Protein AF-A0A392QUV1-F1 (afdb_monomer)

Secondary structure (DSSP, 8-state):
------S----SS-HHHHHHHHHHHHHHHHHHHHHHS--TTS-PEE---TTS-TTEEEEEEEESS-TTS-SEEEEEEEE----SS-HHH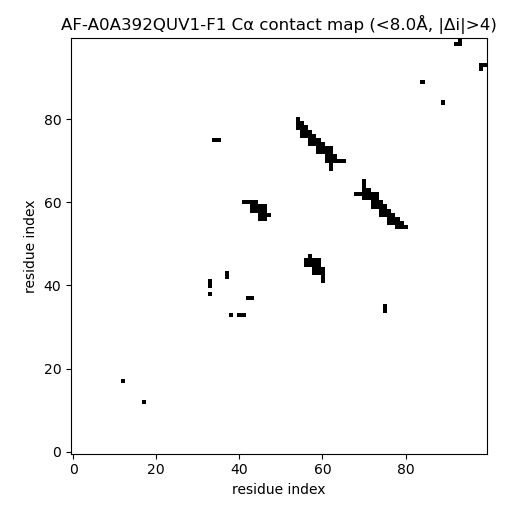HHHHHH-GGG-

Nearest PDB structures (foldseek):
  4f5o-assembly1_A  TM=4.099E-01  e=1.988E+00  Homo sapiens
  6u6b-assembly1_A  TM=3.647E-01  e=4.647E+00  Homo sapiens
  4gl9-assembly4_D  TM=3.482E-01  e=5.653E+00  Mus musculus

Structure (mmCIF, N/CA/C/O backbone):
data_AF-A0A392QUV1-F1
#
_entry.id   AF-A0A392QUV1-F1
#
loop_
_atom_site.group_PDB
_atom_site.id
_atom_site.type_symbol
_atom_site.label_atom_id
_atom_site.label_alt_id
_atom_site.label_comp_id
_atom_site.label_asym_id
_atom_site.label_entity_id
_atom_site.label_seq_id
_atom_site.pdbx_PDB_ins_code
_atom_site.Cartn_x
_atom_site.Cartn_y
_atom_site.Cartn_z
_atom_site.occupancy
_atom_site.B_iso_or_equiv
_atom_site.auth_seq_id
_atom_site.auth_comp_id
_atom_site.auth_asym_id
_atom_site.auth_atom_id
_atom_site.pdbx_PDB_model_num
ATOM 1 N N . MET A 1 1 ? 19.411 7.383 -45.437 1.00 35.00 1 MET A N 1
ATOM 2 C CA . MET A 1 1 ? 18.586 6.267 -45.939 1.00 35.00 1 MET A CA 1
ATOM 3 C C . MET A 1 1 ? 17.689 5.821 -44.805 1.00 35.00 1 MET A C 1
ATOM 5 O O . MET A 1 1 ? 18.191 5.298 -43.821 1.00 35.00 1 MET A O 1
ATOM 9 N N . SER A 1 2 ? 16.409 6.170 -44.888 1.00 40.38 2 SER A N 1
ATOM 10 C CA . SER A 1 2 ? 15.419 5.898 -43.847 1.00 40.38 2 SER A CA 1
ATOM 11 C C . SER A 1 2 ? 14.957 4.451 -43.975 1.00 40.38 2 SER A C 1
ATOM 13 O O . SER A 1 2 ? 14.403 4.078 -45.006 1.00 40.38 2 SER A O 1
ATOM 15 N N . SER A 1 3 ? 15.219 3.629 -42.963 1.00 46.62 3 SER A N 1
ATOM 16 C CA . SER A 1 3 ? 14.681 2.275 -42.890 1.00 46.62 3 SER A CA 1
ATOM 17 C C . SER A 1 3 ? 13.190 2.345 -42.559 1.00 46.62 3 SER A C 1
ATOM 19 O O . SER A 1 3 ? 12.781 2.825 -41.503 1.00 46.62 3 SER A O 1
ATOM 21 N N . SER A 1 4 ? 12.381 1.889 -43.509 1.00 51.22 4 SER A N 1
ATOM 22 C CA . SER A 1 4 ? 10.938 1.708 -43.395 1.00 51.22 4 SER A CA 1
ATOM 23 C C . SER A 1 4 ? 10.616 0.690 -42.303 1.00 51.22 4 SER A C 1
ATOM 25 O O . SER A 1 4 ? 10.976 -0.482 -42.421 1.00 51.22 4 SER A O 1
ATOM 27 N N . ILE A 1 5 ? 9.935 1.138 -41.250 1.00 53.31 5 ILE A N 1
ATOM 28 C CA . ILE A 1 5 ? 9.392 0.274 -40.201 1.00 53.31 5 ILE A CA 1
ATOM 29 C C . ILE A 1 5 ? 8.150 -0.397 -40.794 1.00 53.31 5 ILE A C 1
ATOM 31 O O . ILE A 1 5 ? 7.148 0.269 -41.051 1.00 53.31 5 ILE A O 1
ATOM 35 N N . SER A 1 6 ? 8.251 -1.694 -41.082 1.00 45.78 6 SER A N 1
ATOM 36 C CA . SER A 1 6 ? 7.121 -2.517 -41.506 1.00 45.78 6 SER A CA 1
ATOM 37 C C . SER A 1 6 ? 6.147 -2.701 -40.343 1.00 45.78 6 SER A C 1
ATOM 39 O O . SER A 1 6 ? 6.556 -2.988 -39.218 1.00 45.78 6 SER A O 1
ATOM 41 N N . SER A 1 7 ? 4.868 -2.517 -40.644 1.00 56.28 7 SER A N 1
ATOM 42 C CA . SER A 1 7 ? 3.713 -2.712 -39.774 1.00 56.28 7 SER A CA 1
ATOM 43 C C . SER A 1 7 ? 3.550 -4.160 -39.288 1.00 56.28 7 SER A C 1
ATOM 45 O O . SER A 1 7 ? 3.879 -5.093 -40.016 1.00 56.28 7 SER A O 1
ATOM 47 N N . ASP A 1 8 ? 2.947 -4.276 -38.099 1.00 51.41 8 ASP A N 1
ATOM 48 C CA . ASP A 1 8 ? 2.430 -5.466 -37.399 1.00 51.41 8 ASP A CA 1
ATOM 49 C C . ASP A 1 8 ? 3.398 -6.321 -36.572 1.00 51.41 8 ASP A C 1
ATOM 51 O O . ASP A 1 8 ? 3.757 -7.438 -36.924 1.00 51.41 8 ASP A O 1
ATOM 55 N N . ASP A 1 9 ? 3.675 -5.833 -35.358 1.00 51.25 9 ASP A N 1
ATOM 56 C CA . ASP A 1 9 ? 3.821 -6.699 -34.186 1.00 51.25 9 ASP A CA 1
ATOM 57 C C . ASP A 1 9 ? 3.123 -6.025 -32.992 1.00 51.25 9 ASP A C 1
ATOM 59 O O . ASP A 1 9 ? 3.580 -5.011 -32.461 1.00 51.25 9 ASP A O 1
ATOM 63 N N . HIS A 1 10 ? 1.983 -6.572 -32.560 1.00 57.25 10 HIS A N 1
ATOM 64 C CA . HIS A 1 10 ? 1.129 -6.068 -31.470 1.00 57.25 10 HIS A CA 1
ATOM 65 C C . HIS A 1 10 ? 1.761 -6.132 -30.063 1.00 57.25 10 HIS A C 1
ATOM 67 O O . HIS A 1 10 ? 1.071 -6.190 -29.045 1.00 57.25 10 HIS A O 1
ATOM 73 N N . THR A 1 11 ? 3.082 -6.076 -29.951 1.00 60.09 11 THR A N 1
ATOM 74 C CA . THR A 1 11 ? 3.766 -5.911 -28.671 1.00 60.09 11 THR A CA 1
ATOM 75 C C . THR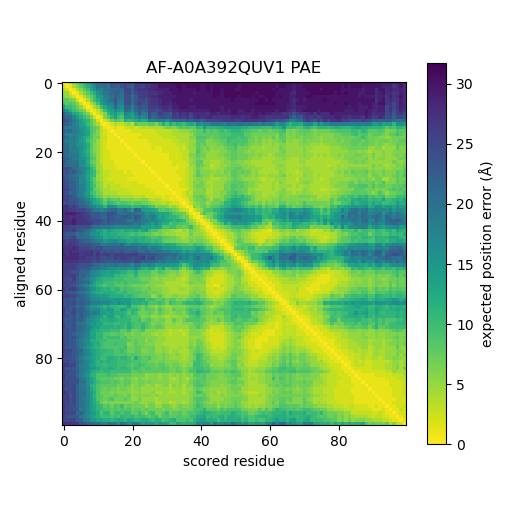 A 1 11 ? 4.335 -4.510 -28.596 1.00 60.09 11 THR A C 1
ATOM 77 O O . THR A 1 11 ? 5.439 -4.258 -29.063 1.00 60.09 11 THR A O 1
ATOM 80 N N . ALA A 1 12 ? 3.600 -3.607 -27.942 1.00 72.31 12 ALA A N 1
ATOM 81 C CA . ALA A 1 12 ? 3.982 -2.212 -27.699 1.00 72.31 12 ALA A CA 1
ATOM 82 C C . ALA A 1 12 ? 5.366 -2.021 -27.028 1.00 72.31 12 ALA A C 1
ATOM 84 O O . ALA A 1 12 ? 5.826 -0.894 -26.874 1.00 72.31 12 ALA A O 1
ATOM 85 N N . LEU A 1 13 ? 6.041 -3.101 -26.608 1.00 83.69 13 LEU A N 1
ATOM 86 C CA . LEU A 1 13 ? 7.350 -3.094 -25.963 1.00 83.69 13 LEU A CA 1
ATOM 87 C C . LEU A 1 13 ? 8.220 -4.264 -26.445 1.00 83.69 13 LEU A C 1
ATOM 89 O O . LEU A 1 13 ? 7.769 -5.411 -26.503 1.00 83.69 13 LEU A O 1
ATOM 93 N N . SER A 1 14 ? 9.511 -3.992 -26.666 1.00 92.50 14 SER A N 1
ATOM 94 C CA . SER A 1 14 ? 10.530 -5.019 -26.924 1.00 92.50 14 SER A CA 1
ATOM 95 C C . SER A 1 14 ? 10.678 -5.994 -25.744 1.00 92.50 14 SER A C 1
ATOM 97 O O . SER A 1 14 ? 10.279 -5.698 -24.614 1.00 92.50 14 SER A O 1
ATOM 99 N N . GLN A 1 15 ? 11.312 -7.157 -25.950 1.00 90.50 15 GLN A N 1
ATOM 100 C CA . GLN A 1 15 ? 11.571 -8.106 -24.854 1.00 90.50 15 GLN A CA 1
ATOM 101 C C . GLN A 1 15 ? 12.378 -7.467 -23.708 1.00 90.50 15 GLN A C 1
ATOM 103 O O . GLN A 1 15 ? 12.079 -7.710 -22.537 1.00 90.50 15 GLN A O 1
ATOM 108 N N . ALA A 1 16 ? 13.364 -6.626 -24.036 1.00 92.00 16 ALA A N 1
ATOM 109 C CA . ALA A 1 16 ? 14.107 -5.845 -23.051 1.00 92.00 16 ALA A CA 1
ATOM 110 C C . ALA A 1 16 ? 13.194 -4.845 -22.322 1.00 92.00 16 ALA A C 1
ATOM 112 O O . ALA A 1 16 ? 13.230 -4.778 -21.094 1.00 92.00 16 ALA A O 1
ATOM 113 N N . GLY A 1 17 ? 12.313 -4.153 -23.053 1.00 94.19 17 GLY A N 1
ATOM 114 C CA . GLY A 1 17 ? 11.302 -3.256 -22.486 1.00 94.19 17 GLY A CA 1
ATOM 115 C C . GLY A 1 17 ? 10.378 -3.961 -21.489 1.00 94.19 17 GLY A C 1
ATOM 116 O O . GLY A 1 17 ? 10.237 -3.504 -20.357 1.00 94.19 17 GLY A O 1
ATOM 117 N N . ARG A 1 18 ? 9.832 -5.133 -21.846 1.00 93.44 18 ARG A N 1
ATOM 118 C CA . ARG A 1 18 ? 8.999 -5.953 -20.944 1.00 93.44 18 ARG A CA 1
ATOM 119 C C . ARG A 1 18 ? 9.741 -6.354 -19.667 1.00 93.44 18 ARG A C 1
ATOM 121 O O . ARG A 1 18 ? 9.188 -6.242 -18.577 1.00 93.44 18 ARG A O 1
ATOM 128 N N . ARG A 1 19 ? 11.008 -6.777 -19.777 1.00 94.62 19 ARG A N 1
ATOM 129 C CA . ARG A 1 19 ? 11.845 -7.116 -18.608 1.00 94.62 19 ARG A CA 1
ATOM 130 C C . ARG A 1 19 ? 12.070 -5.903 -17.705 1.00 94.62 19 ARG A C 1
ATOM 132 O O . ARG A 1 19 ? 11.978 -6.033 -16.486 1.00 94.62 19 ARG A O 1
ATOM 139 N N . SER A 1 20 ? 12.345 -4.736 -18.283 1.00 95.75 20 SER A N 1
ATOM 140 C CA . SER A 1 20 ? 12.509 -3.490 -17.528 1.00 95.75 20 SER A CA 1
ATOM 141 C C . SER A 1 20 ? 11.220 -3.081 -16.812 1.00 95.75 20 SER A C 1
ATOM 143 O O . SER A 1 20 ? 11.278 -2.729 -15.634 1.00 95.75 20 SER A O 1
ATOM 145 N N . MET A 1 21 ? 10.064 -3.210 -17.471 1.00 96.38 21 MET A N 1
ATOM 146 C CA . MET A 1 21 ? 8.754 -2.934 -16.872 1.00 96.38 21 MET A CA 1
ATOM 147 C C . MET A 1 21 ? 8.432 -3.874 -15.710 1.00 96.38 21 MET A C 1
ATOM 149 O O . MET A 1 21 ? 8.018 -3.406 -14.653 1.00 96.38 21 MET A O 1
ATOM 153 N N . LEU A 1 22 ? 8.690 -5.178 -15.851 1.00 95.38 22 LEU A N 1
ATOM 154 C CA . LEU A 1 22 ? 8.503 -6.133 -14.753 1.00 95.38 22 LEU A CA 1
ATOM 155 C C . LEU A 1 22 ? 9.398 -5.800 -13.552 1.00 95.38 22 LEU A C 1
ATOM 157 O O . LEU A 1 22 ? 8.923 -5.772 -12.418 1.00 95.38 22 LEU A O 1
ATOM 161 N N . LYS A 1 23 ? 10.676 -5.472 -13.789 1.00 95.56 23 LYS A N 1
ATOM 162 C CA . LYS A 1 23 ? 11.590 -5.034 -12.721 1.00 95.56 23 LYS A CA 1
ATOM 163 C C . LYS A 1 23 ? 11.107 -3.750 -12.043 1.00 95.56 23 LYS A C 1
ATOM 165 O O . LYS A 1 23 ? 11.279 -3.606 -10.835 1.00 95.56 23 LYS A O 1
ATOM 170 N N . LEU A 1 24 ? 10.539 -2.811 -12.800 1.00 94.31 24 LEU A N 1
ATOM 171 C CA . LEU A 1 24 ? 9.972 -1.580 -12.251 1.00 94.31 24 LEU A CA 1
ATOM 172 C C . LEU A 1 24 ? 8.749 -1.875 -11.375 1.00 94.31 24 LEU A C 1
ATOM 174 O O . LEU A 1 24 ? 8.739 -1.474 -10.214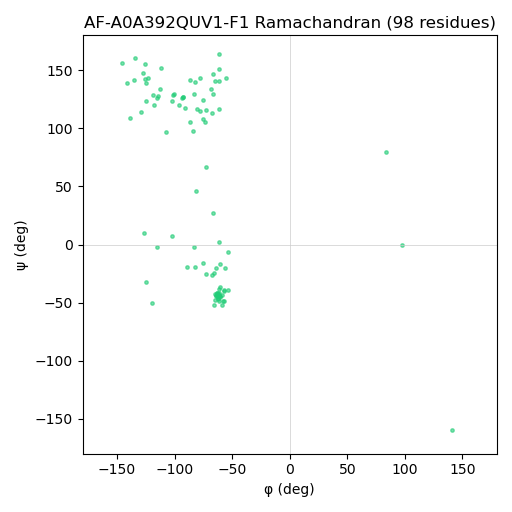 1.00 94.31 24 LEU A O 1
ATOM 178 N N . ALA A 1 25 ? 7.774 -2.629 -11.888 1.00 95.38 25 ALA A N 1
ATOM 179 C CA . ALA A 1 25 ? 6.572 -3.016 -11.152 1.00 95.38 25 ALA A CA 1
ATOM 180 C C . ALA A 1 25 ? 6.909 -3.766 -9.852 1.00 95.38 25 ALA A C 1
ATOM 182 O O . ALA A 1 25 ? 6.323 -3.495 -8.802 1.00 95.38 25 ALA A O 1
ATOM 183 N N . GLN A 1 26 ? 7.911 -4.650 -9.892 1.00 92.00 26 GLN A N 1
ATOM 184 C CA . GLN A 1 26 ? 8.402 -5.354 -8.709 1.00 92.00 26 GLN A CA 1
ATOM 185 C C . GLN A 1 26 ? 8.985 -4.389 -7.667 1.00 92.00 26 GLN A C 1
ATOM 187 O O . GLN A 1 26 ? 8.638 -4.485 -6.492 1.00 92.00 26 GLN A O 1
ATOM 192 N N . ARG A 1 27 ? 9.836 -3.432 -8.070 1.00 89.44 27 ARG A N 1
ATOM 193 C CA . ARG A 1 27 ? 10.383 -2.431 -7.134 1.00 89.44 27 ARG A CA 1
ATOM 194 C C . ARG A 1 27 ? 9.293 -1.548 -6.533 1.00 89.44 27 ARG A C 1
ATOM 196 O O . ARG A 1 27 ? 9.329 -1.302 -5.334 1.00 89.44 27 ARG A O 1
ATOM 203 N N . MET A 1 28 ? 8.325 -1.109 -7.339 1.00 89.56 28 MET A N 1
ATOM 204 C CA . MET A 1 28 ? 7.190 -0.314 -6.855 1.00 89.56 28 MET A CA 1
ATOM 205 C C . MET A 1 28 ? 6.371 -1.086 -5.818 1.00 89.56 28 MET A C 1
ATOM 207 O O . MET A 1 28 ? 6.069 -0.554 -4.753 1.00 89.56 28 MET A O 1
ATOM 211 N N . THR A 1 29 ? 6.083 -2.359 -6.100 1.00 89.50 29 THR A N 1
ATOM 212 C CA . THR A 1 29 ? 5.355 -3.245 -5.183 1.00 89.50 29 THR A CA 1
ATOM 213 C C . THR A 1 29 ? 6.126 -3.443 -3.881 1.00 89.50 29 THR A C 1
ATOM 215 O O . THR A 1 29 ? 5.560 -3.293 -2.803 1.00 89.50 29 THR A O 1
ATOM 218 N N . ASN A 1 30 ? 7.432 -3.709 -3.959 1.00 83.75 30 ASN A N 1
ATOM 219 C CA . ASN A 1 30 ? 8.277 -3.866 -2.776 1.00 83.75 30 ASN A CA 1
ATOM 220 C C . ASN A 1 30 ? 8.308 -2.591 -1.925 1.00 83.75 30 ASN A C 1
ATOM 222 O O . ASN A 1 30 ? 8.166 -2.675 -0.706 1.00 83.75 30 ASN A O 1
ATOM 226 N N . ASN A 1 31 ? 8.451 -1.421 -2.558 1.00 80.44 31 ASN A N 1
ATOM 227 C CA . ASN A 1 31 ? 8.467 -0.146 -1.848 1.00 80.44 31 ASN A CA 1
ATOM 228 C C . ASN A 1 31 ? 7.138 0.091 -1.120 1.00 80.44 31 ASN A C 1
ATOM 230 O O . ASN A 1 31 ? 7.130 0.340 0.083 1.00 80.44 31 ASN A O 1
ATOM 234 N N . PHE A 1 32 ? 6.012 -0.100 -1.813 1.00 82.31 32 PHE A N 1
ATOM 235 C CA . PHE A 1 32 ? 4.683 0.016 -1.216 1.00 82.31 32 PHE A CA 1
ATOM 236 C C . PHE A 1 32 ? 4.486 -0.951 -0.040 1.00 82.31 32 PHE A C 1
ATOM 238 O O . PHE A 1 32 ? 4.150 -0.523 1.062 1.00 82.31 32 PHE A O 1
ATOM 245 N N . CYS A 1 33 ? 4.760 -2.245 -0.234 1.00 79.56 33 CYS A N 1
ATOM 246 C CA . CYS A 1 33 ? 4.605 -3.249 0.818 1.00 79.56 33 CYS A CA 1
ATOM 247 C C . CYS A 1 33 ? 5.501 -2.953 2.026 1.00 79.56 33 CYS A C 1
ATOM 249 O O . CYS A 1 33 ? 5.074 -3.126 3.160 1.00 79.56 33 CYS A O 1
ATOM 251 N N . SER A 1 34 ? 6.716 -2.444 1.820 1.00 74.31 34 SER A N 1
ATOM 252 C CA . SER A 1 34 ? 7.589 -2.029 2.926 1.00 74.31 34 SER A CA 1
ATOM 253 C C . SER A 1 34 ? 7.059 -0.805 3.694 1.00 74.31 34 SER A C 1
ATOM 255 O O . SER A 1 34 ? 7.371 -0.623 4.871 1.00 74.31 34 SER A O 1
ATOM 257 N N . GLY A 1 35 ? 6.260 0.029 3.021 1.00 72.25 35 GLY A N 1
ATOM 258 C CA . GLY A 1 35 ? 5.623 1.232 3.547 1.00 72.25 35 GLY A CA 1
ATOM 259 C C . GLY A 1 35 ? 4.320 0.983 4.316 1.00 72.25 35 GLY A C 1
ATOM 260 O O . GLY A 1 35 ? 3.901 1.842 5.084 1.00 72.25 35 GLY A O 1
ATOM 261 N N . VAL A 1 36 ? 3.671 -0.167 4.119 1.00 71.62 36 VAL A N 1
ATOM 262 C CA . VAL A 1 36 ? 2.333 -0.443 4.679 1.00 71.62 36 VAL A CA 1
ATOM 263 C C . VAL A 1 36 ? 2.302 -1.726 5.509 1.00 71.62 36 VAL A C 1
ATOM 265 O O . VAL A 1 36 ? 1.562 -1.814 6.488 1.00 71.62 36 VAL A O 1
ATOM 268 N N . CYS A 1 37 ? 3.109 -2.728 5.163 1.00 68.06 37 CYS A N 1
ATOM 269 C CA . CYS A 1 37 ? 3.180 -3.977 5.908 1.00 68.06 37 CYS A CA 1
ATOM 270 C C . CYS A 1 37 ? 4.177 -3.867 7.066 1.00 68.06 37 CYS A C 1
ATOM 272 O O . CYS A 1 37 ? 5.283 -3.347 6.915 1.00 68.06 37 CYS A O 1
ATOM 274 N N . ALA A 1 38 ? 3.829 -4.481 8.197 1.00 62.06 38 ALA A N 1
ATOM 275 C CA . ALA A 1 38 ? 4.757 -4.759 9.288 1.00 62.06 38 ALA A CA 1
ATOM 276 C C . ALA A 1 38 ? 5.723 -5.894 8.885 1.00 62.06 38 ALA A C 1
ATOM 278 O O . ALA A 1 38 ? 5.641 -7.014 9.383 1.00 62.06 38 ALA A O 1
ATOM 279 N N . SER A 1 39 ? 6.588 -5.640 7.902 1.00 58.28 39 SER A N 1
ATOM 280 C CA . SER A 1 39 ? 7.668 -6.559 7.540 1.00 58.28 39 SER A CA 1
ATOM 281 C C . SER A 1 39 ? 8.816 -6.428 8.540 1.00 58.28 39 SER A C 1
ATOM 283 O O . SER A 1 39 ? 9.155 -5.322 8.949 1.00 58.28 39 SER A O 1
ATOM 285 N N . SER A 1 40 ? 9.477 -7.536 8.879 1.00 54.72 40 SER A N 1
ATOM 286 C CA . SER A 1 40 ? 10.669 -7.542 9.741 1.00 54.72 40 SER A CA 1
ATOM 287 C C . SER A 1 40 ? 11.845 -6.729 9.182 1.00 54.72 40 SER A C 1
ATOM 289 O O . SER A 1 40 ? 12.750 -6.377 9.935 1.00 54.72 40 SER A O 1
ATOM 291 N N . ALA A 1 41 ? 11.832 -6.407 7.882 1.00 59.03 41 ALA A N 1
ATOM 292 C CA . ALA A 1 41 ? 12.864 -5.607 7.226 1.00 59.03 41 ALA A CA 1
ATOM 293 C C . ALA A 1 41 ? 12.818 -4.111 7.592 1.00 59.03 41 ALA A C 1
ATOM 295 O O . ALA A 1 41 ? 13.847 -3.444 7.522 1.00 59.03 41 ALA A O 1
ATOM 296 N N . ARG A 1 42 ? 11.656 -3.573 7.994 1.00 64.00 42 ARG A N 1
ATOM 297 C CA . ARG A 1 42 ? 11.508 -2.179 8.443 1.00 64.00 42 ARG A CA 1
ATOM 298 C C . ARG A 1 42 ? 10.796 -2.161 9.790 1.00 64.00 42 ARG A C 1
ATOM 300 O O . ARG A 1 42 ? 9.635 -2.546 9.883 1.00 64.00 42 ARG A O 1
ATOM 307 N N . LYS A 1 43 ? 11.495 -1.726 10.842 1.00 70.25 43 LYS A N 1
ATOM 308 C CA . LYS A 1 43 ? 10.909 -1.602 12.182 1.00 70.25 43 LYS A CA 1
ATOM 309 C C . LYS A 1 43 ? 9.866 -0.484 12.166 1.00 70.25 43 LYS A C 1
ATOM 311 O O . LYS A 1 43 ? 10.208 0.676 11.951 1.00 70.25 43 LYS A O 1
ATOM 316 N N . TRP A 1 44 ? 8.608 -0.869 12.342 1.00 82.88 44 TRP A N 1
ATOM 317 C CA . TRP A 1 44 ? 7.481 0.032 12.536 1.00 82.88 44 TRP A CA 1
ATOM 318 C C . TRP A 1 44 ? 7.134 0.071 14.019 1.00 82.88 44 TRP A C 1
ATOM 320 O O . TRP A 1 44 ? 6.916 -0.980 14.623 1.00 82.88 44 TRP A O 1
ATOM 330 N N . ASP A 1 45 ? 7.035 1.269 14.575 1.00 84.81 45 ASP A N 1
ATOM 331 C CA . ASP A 1 45 ? 6.630 1.497 15.955 1.00 84.81 45 ASP A CA 1
ATOM 332 C C . ASP A 1 45 ? 5.119 1.734 16.002 1.00 84.81 45 ASP A C 1
ATOM 334 O O . ASP A 1 45 ? 4.579 2.566 15.272 1.00 84.81 45 ASP A O 1
ATOM 338 N N . SER A 1 46 ? 4.411 0.970 16.836 1.00 82.56 46 SER A N 1
ATOM 339 C CA . SER A 1 46 ? 2.967 1.147 17.012 1.00 82.56 46 SER A CA 1
ATOM 340 C C . SER A 1 46 ? 2.697 2.387 17.852 1.00 82.56 46 SER A C 1
ATOM 342 O O . SER A 1 46 ? 3.151 2.477 18.992 1.00 82.56 46 SER A O 1
ATOM 344 N N . LEU A 1 47 ? 1.895 3.312 17.328 1.00 81.56 47 LEU A N 1
ATOM 345 C CA . LEU A 1 47 ? 1.390 4.443 18.094 1.00 81.56 47 LEU A CA 1
ATOM 346 C C . LEU A 1 47 ? 0.103 4.035 18.809 1.00 81.56 47 LEU A C 1
ATOM 348 O O . LEU A 1 47 ? -0.957 3.924 18.196 1.00 81.56 47 LEU A O 1
ATOM 352 N N . GLN A 1 48 ? 0.191 3.828 20.121 1.00 72.00 48 GLN A N 1
ATOM 353 C CA . GLN A 1 48 ? -0.989 3.679 20.968 1.00 72.00 48 GLN A CA 1
ATOM 354 C C . GLN A 1 48 ? -1.501 5.068 21.362 1.00 72.00 48 GLN A C 1
ATOM 356 O O . GLN A 1 48 ? -0.985 5.698 22.281 1.00 72.00 48 GLN A O 1
ATOM 361 N N . MET A 1 49 ? -2.508 5.568 20.648 1.00 68.62 49 MET A N 1
ATOM 362 C CA . MET A 1 49 ? -3.288 6.721 21.100 1.00 68.62 49 MET A CA 1
ATOM 363 C C . MET A 1 49 ? -4.479 6.192 21.897 1.00 68.62 49 MET A C 1
ATOM 365 O O . MET A 1 49 ? -5.327 5.506 21.335 1.00 68.62 49 MET A O 1
ATOM 369 N N . GLY A 1 50 ? -4.561 6.529 23.188 1.00 63.16 50 GLY A N 1
ATOM 370 C CA . GLY A 1 50 ? -5.607 6.051 24.110 1.00 63.16 50 GLY A CA 1
ATOM 371 C C . GLY A 1 50 ? -7.053 6.429 23.749 1.00 63.16 50 GLY A C 1
ATOM 372 O O . GLY A 1 50 ? -7.967 6.092 24.492 1.00 63.16 50 GLY A O 1
ATOM 373 N N . THR A 1 51 ? -7.262 7.118 22.624 1.00 64.62 51 THR A N 1
ATOM 374 C CA . THR A 1 51 ? -8.562 7.575 22.111 1.00 64.62 51 THR A CA 1
ATOM 375 C C . THR A 1 51 ? -8.947 6.925 20.775 1.00 64.62 51 THR A C 1
ATOM 377 O O . THR A 1 51 ? -10.005 7.238 20.235 1.00 64.62 51 THR A O 1
ATOM 380 N N . LEU A 1 52 ? -8.098 6.075 20.187 1.00 62.97 52 LEU A N 1
ATOM 381 C CA . LEU A 1 52 ? -8.413 5.420 18.915 1.00 62.97 52 LEU A CA 1
ATOM 382 C C . LEU A 1 52 ? -9.290 4.185 19.136 1.00 62.97 52 LEU A C 1
ATOM 384 O O . LEU A 1 52 ? -9.074 3.428 20.078 1.00 62.97 52 LEU A O 1
ATOM 388 N N . SER A 1 53 ? -10.265 3.992 18.243 1.00 64.00 53 SER A N 1
ATOM 389 C CA . SER A 1 53 ? -11.038 2.747 18.167 1.00 64.00 53 SER A CA 1
ATOM 390 C C . SER A 1 53 ? -10.094 1.555 17.988 1.00 64.00 53 SER A C 1
ATOM 392 O O . SER A 1 53 ? -9.120 1.663 17.240 1.00 64.00 53 SER A O 1
ATOM 394 N N . ASP A 1 54 ? -10.416 0.421 18.615 1.00 68.94 54 ASP A N 1
ATOM 395 C CA . ASP A 1 54 ? -9.644 -0.835 18.550 1.00 68.94 54 ASP A CA 1
A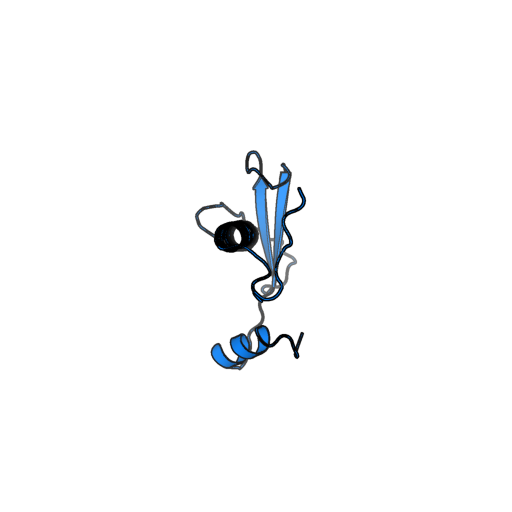TOM 396 C C . ASP A 1 54 ? -9.440 -1.331 17.097 1.00 68.94 54 ASP A C 1
ATOM 398 O O . ASP A 1 54 ? -8.490 -2.042 16.773 1.00 68.94 54 ASP A O 1
ATOM 402 N N . ASP A 1 55 ? -10.286 -0.859 16.178 1.00 77.69 55 ASP A N 1
ATOM 403 C CA . ASP A 1 55 ? -10.262 -1.204 14.754 1.00 77.69 55 ASP A CA 1
ATOM 404 C C . ASP A 1 55 ? -9.255 -0.394 13.916 1.00 77.69 55 ASP A C 1
ATOM 406 O O . ASP A 1 55 ? -9.161 -0.599 12.698 1.00 77.69 55 ASP A O 1
ATOM 410 N N . MET A 1 56 ? -8.527 0.557 14.516 1.00 82.25 56 MET A N 1
ATOM 411 C CA . MET A 1 56 ? -7.574 1.424 13.817 1.00 82.25 56 MET A CA 1
ATOM 412 C C . MET A 1 56 ? -6.148 1.234 14.335 1.00 82.25 56 MET A C 1
ATOM 414 O O . MET A 1 56 ? -5.825 1.518 15.485 1.00 82.25 56 MET A O 1
ATOM 418 N N . ARG A 1 57 ? -5.246 0.830 13.438 1.00 84.06 57 ARG A N 1
ATOM 419 C CA . ARG A 1 57 ? -3.814 0.705 13.711 1.00 84.06 57 ARG A CA 1
ATOM 420 C C . ARG A 1 57 ? -3.064 1.885 13.111 1.00 84.06 57 ARG A C 1
ATOM 422 O O . ARG A 1 57 ? -3.112 2.091 11.900 1.00 84.06 57 ARG A O 1
ATOM 429 N N . VAL A 1 58 ? -2.319 2.606 13.947 1.00 86.44 58 VAL A N 1
ATOM 430 C CA . VAL A 1 58 ? -1.396 3.663 13.515 1.00 86.44 58 VAL A CA 1
ATOM 431 C C . VAL A 1 58 ? 0.031 3.244 13.835 1.00 86.44 58 VAL A C 1
ATOM 433 O O . VAL A 1 58 ? 0.340 2.875 14.965 1.00 86.44 58 VAL A O 1
ATOM 436 N N . MET A 1 59 ? 0.903 3.306 12.835 1.00 87.25 59 MET A N 1
ATOM 437 C CA . MET A 1 59 ? 2.312 2.947 12.940 1.00 87.25 59 MET A CA 1
ATOM 438 C C . MET A 1 59 ? 3.182 4.096 12.430 1.00 87.25 59 MET A C 1
ATOM 440 O O . MET A 1 59 ? 2.808 4.789 11.481 1.00 87.25 59 MET A O 1
ATOM 444 N N . THR A 1 60 ? 4.369 4.265 13.004 1.00 88.75 60 THR A N 1
ATOM 445 C CA . THR A 1 60 ? 5.385 5.201 12.515 1.00 88.75 60 THR A CA 1
ATOM 446 C C . THR A 1 60 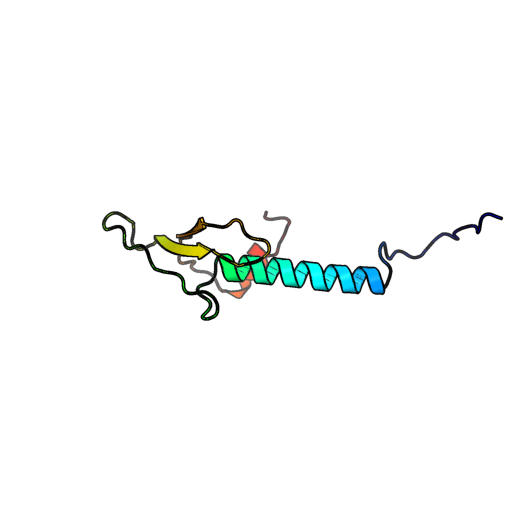? 6.716 4.516 12.266 1.00 88.75 60 THR A C 1
ATOM 448 O O . THR A 1 60 ? 7.033 3.484 12.850 1.00 88.75 60 THR A O 1
ATOM 451 N N . ARG A 1 61 ? 7.517 5.100 11.380 1.00 87.25 61 ARG A N 1
ATOM 452 C CA . ARG A 1 61 ? 8.943 4.791 11.264 1.00 87.25 61 ARG A CA 1
ATOM 453 C C . ARG A 1 61 ? 9.723 6.039 10.888 1.00 87.25 61 ARG A C 1
ATOM 455 O O . ARG A 1 61 ? 9.180 6.960 10.278 1.00 87.25 61 ARG A O 1
ATOM 462 N N . LYS A 1 62 ? 11.012 6.049 11.209 1.00 87.31 62 LYS A N 1
ATOM 463 C CA . LYS A 1 62 ? 11.938 7.099 10.782 1.00 87.31 62 LYS A CA 1
ATOM 464 C C . LYS A 1 62 ? 12.681 6.646 9.528 1.00 87.31 62 LYS A C 1
ATOM 466 O O . LYS A 1 62 ? 13.378 5.638 9.567 1.00 87.31 62 LYS A O 1
ATOM 471 N N . ASN A 1 63 ? 12.539 7.397 8.442 1.00 84.12 63 ASN A N 1
ATOM 472 C CA . ASN A 1 63 ? 13.363 7.265 7.252 1.00 84.12 63 ASN A CA 1
ATOM 473 C C . ASN A 1 63 ? 14.539 8.250 7.328 1.00 84.12 63 ASN A C 1
ATOM 475 O O . ASN A 1 63 ? 14.330 9.448 7.526 1.00 84.12 63 ASN A O 1
ATOM 479 N N . VAL A 1 64 ? 15.763 7.746 7.183 1.00 82.19 64 VAL A N 1
ATOM 480 C CA . VAL A 1 64 ? 16.990 8.560 7.185 1.00 82.19 64 VAL A CA 1
ATOM 481 C C . VAL A 1 64 ? 17.725 8.390 5.861 1.00 82.19 64 VAL A C 1
ATOM 483 O O . VAL A 1 64 ? 18.005 9.385 5.204 1.00 82.19 64 VAL A O 1
ATOM 486 N N . ASP A 1 65 ? 17.938 7.141 5.441 1.00 79.62 65 ASP A N 1
ATOM 487 C CA . ASP A 1 65 ? 18.847 6.816 4.340 1.00 79.62 65 ASP A CA 1
ATOM 488 C C . ASP A 1 65 ? 18.202 5.968 3.231 1.00 79.62 65 ASP A C 1
ATOM 490 O O . ASP A 1 65 ? 18.918 5.487 2.353 1.00 79.62 65 ASP A O 1
ATOM 494 N N . ASP A 1 66 ? 16.875 5.761 3.234 1.00 78.81 66 ASP A N 1
ATOM 495 C CA . ASP A 1 66 ? 16.238 4.913 2.220 1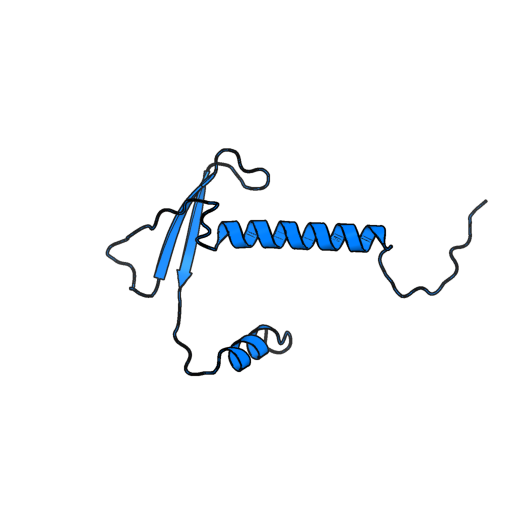.00 78.81 66 ASP A CA 1
ATOM 496 C C . ASP A 1 66 ? 16.080 5.661 0.882 1.00 78.81 66 ASP A C 1
ATOM 498 O O . ASP A 1 66 ? 15.297 6.617 0.787 1.00 78.81 66 ASP A O 1
ATOM 502 N N . PRO A 1 67 ? 16.761 5.222 -0.197 1.00 74.56 67 PRO A N 1
ATOM 503 C CA . PRO A 1 67 ? 16.666 5.880 -1.493 1.00 74.56 67 PRO A CA 1
ATOM 504 C C . PRO A 1 67 ? 15.262 5.728 -2.086 1.00 74.56 67 PRO A C 1
ATOM 506 O O . PRO A 1 67 ? 14.746 4.618 -2.214 1.00 74.56 67 PRO A O 1
ATOM 509 N N . GLY A 1 68 ? 14.665 6.841 -2.517 1.00 77.00 68 GLY A N 1
ATOM 510 C CA . GLY A 1 68 ? 13.330 6.860 -3.127 1.00 77.00 68 GLY A CA 1
ATOM 511 C C . GLY A 1 68 ? 12.190 7.216 -2.170 1.00 77.00 68 GLY A C 1
ATOM 512 O O . GLY A 1 68 ? 11.049 7.320 -2.616 1.00 77.00 68 GLY A O 1
ATOM 513 N N . GLU A 1 69 ? 12.484 7.467 -0.894 1.00 78.44 69 GLU A N 1
ATOM 514 C CA . GLU A 1 69 ? 11.541 8.032 0.071 1.00 78.44 69 GLU A CA 1
ATOM 515 C C . GLU A 1 69 ? 12.108 9.323 0.688 1.00 78.44 69 GLU A C 1
ATOM 517 O O . GLU A 1 69 ? 13.313 9.401 0.935 1.00 78.44 69 GLU A O 1
ATOM 522 N N . PRO A 1 70 ? 11.280 10.347 0.964 1.00 81.50 70 PRO A N 1
ATOM 523 C CA . PRO A 1 70 ? 11.745 11.553 1.643 1.00 81.50 70 PRO A CA 1
ATOM 524 C C . PRO A 1 70 ? 12.280 11.239 3.052 1.00 81.50 70 PRO A C 1
ATOM 526 O O . PRO A 1 70 ? 11.670 10.424 3.755 1.00 81.50 70 PRO A O 1
ATOM 529 N N . PRO A 1 71 ? 13.374 11.882 3.502 1.00 87.06 71 PRO A N 1
ATOM 530 C CA . PRO A 1 71 ? 13.840 11.749 4.878 1.00 87.06 71 PRO A CA 1
ATOM 531 C C . PRO A 1 71 ? 12.803 12.335 5.846 1.00 87.06 71 PRO A C 1
ATOM 533 O O . PRO A 1 71 ? 12.206 13.377 5.573 1.00 87.06 71 PRO A O 1
ATOM 536 N N . GLY A 1 72 ? 12.592 11.684 6.990 1.00 88.88 72 GLY A N 1
ATOM 537 C CA . GLY A 1 72 ? 11.638 12.138 8.003 1.00 88.88 72 GLY A CA 1
ATOM 538 C C . GLY A 1 72 ? 10.854 11.014 8.674 1.00 88.88 72 GLY A C 1
ATOM 539 O O . GLY A 1 72 ? 11.272 9.859 8.694 1.00 88.88 72 GLY A O 1
ATOM 540 N N . ILE A 1 73 ? 9.714 11.367 9.268 1.00 88.00 73 ILE A N 1
ATOM 541 C CA . ILE A 1 73 ? 8.792 10.401 9.871 1.00 88.00 73 ILE A CA 1
ATOM 542 C C . ILE A 1 73 ? 7.751 9.996 8.834 1.00 88.00 73 ILE A C 1
ATOM 544 O O . ILE A 1 73 ? 7.074 10.844 8.258 1.00 88.00 73 ILE A O 1
ATOM 548 N N . VAL A 1 74 ? 7.603 8.691 8.634 1.00 86.25 74 VAL A N 1
ATOM 549 C CA . VAL A 1 74 ? 6.537 8.103 7.825 1.00 86.25 74 VAL A CA 1
ATOM 550 C C . VAL A 1 74 ? 5.465 7.581 8.772 1.00 86.25 74 VAL A C 1
ATOM 552 O O . VAL A 1 74 ? 5.779 6.849 9.711 1.00 86.25 74 VAL A O 1
ATOM 555 N N . LEU A 1 75 ? 4.210 7.950 8.520 1.00 87.88 75 LEU A N 1
ATOM 556 C CA . LEU A 1 75 ? 3.046 7.497 9.278 1.00 87.88 75 LEU A CA 1
ATOM 557 C C . LEU A 1 75 ? 2.166 6.614 8.389 1.00 87.88 75 LEU A C 1
ATOM 559 O O . LEU A 1 75 ? 1.892 6.963 7.243 1.00 87.88 75 LEU A O 1
ATOM 563 N N . SER A 1 76 ? 1.727 5.479 8.926 1.00 84.25 76 SER A N 1
ATOM 564 C CA . SER A 1 76 ? 0.814 4.544 8.271 1.00 84.25 76 SER A CA 1
ATOM 565 C C . SER A 1 76 ? -0.389 4.308 9.175 1.00 84.25 76 SER A C 1
ATOM 567 O O . SER A 1 76 ? -0.229 3.920 10.332 1.00 84.25 76 SER A O 1
ATOM 569 N N . ALA A 1 77 ? -1.587 4.566 8.656 1.00 87.00 77 ALA A N 1
ATOM 570 C CA . ALA A 1 77 ? -2.845 4.315 9.342 1.00 87.00 77 ALA A CA 1
ATOM 571 C C . ALA A 1 77 ? -3.663 3.309 8.530 1.00 87.00 77 ALA A C 1
ATOM 573 O O . ALA A 1 77 ? -3.872 3.493 7.331 1.00 87.00 77 ALA A O 1
ATOM 574 N N . ALA A 1 78 ? -4.123 2.249 9.183 1.00 85.50 78 ALA A N 1
ATOM 575 C CA . ALA A 1 78 ? -4.945 1.220 8.570 1.00 85.50 78 ALA A CA 1
ATOM 576 C C . ALA A 1 78 ? -6.115 0.872 9.489 1.00 85.50 78 ALA A C 1
ATOM 578 O O . ALA A 1 78 ? -5.955 0.791 10.706 1.00 85.50 78 ALA A O 1
ATOM 579 N N . THR A 1 79 ? -7.280 0.626 8.896 1.00 87.00 79 THR A N 1
ATOM 580 C CA . THR A 1 79 ? -8.427 0.030 9.586 1.00 87.00 79 THR A CA 1
ATOM 581 C C . THR A 1 79 ? -8.686 -1.364 9.037 1.00 87.00 79 THR A C 1
ATOM 583 O O . THR A 1 79 ? -8.327 -1.669 7.897 1.00 87.00 79 THR A O 1
ATOM 586 N N . SER A 1 80 ? -9.254 -2.238 9.858 1.00 84.44 80 SER A N 1
ATOM 587 C CA . SER A 1 80 ? -9.625 -3.593 9.463 1.00 84.44 80 SER A CA 1
ATOM 588 C C . SER A 1 80 ? -11.096 -3.822 9.765 1.00 84.44 80 SER A C 1
ATOM 590 O O . SER A 1 80 ? -11.588 -3.414 10.808 1.00 84.44 80 SER A O 1
ATOM 592 N N . VAL A 1 81 ? -11.790 -4.495 8.850 1.00 88.44 81 VAL A N 1
ATOM 593 C CA . VAL A 1 81 ? -13.194 -4.879 9.017 1.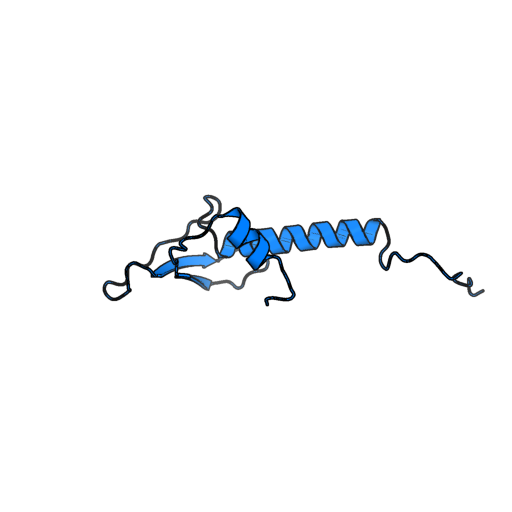00 88.44 81 VAL A CA 1
ATOM 594 C C . VAL A 1 81 ? -13.342 -6.380 8.815 1.00 88.44 81 VAL A C 1
ATOM 596 O O . VAL A 1 81 ? -12.692 -6.972 7.949 1.00 88.44 81 VAL A O 1
ATOM 599 N N . TRP A 1 82 ? -14.213 -7.001 9.605 1.00 88.56 82 TRP A N 1
ATOM 600 C CA . TRP A 1 82 ? -14.576 -8.402 9.432 1.00 88.56 82 TRP A CA 1
ATOM 601 C C . TRP A 1 82 ? -15.661 -8.541 8.369 1.00 88.56 82 TRP A C 1
ATOM 603 O O . TRP A 1 82 ? -16.690 -7.873 8.424 1.00 88.56 82 TRP A O 1
ATOM 613 N N . MET A 1 83 ? -15.439 -9.437 7.407 1.00 91.06 83 MET A N 1
ATOM 614 C CA . MET A 1 83 ? -16.366 -9.672 6.302 1.00 91.06 83 MET 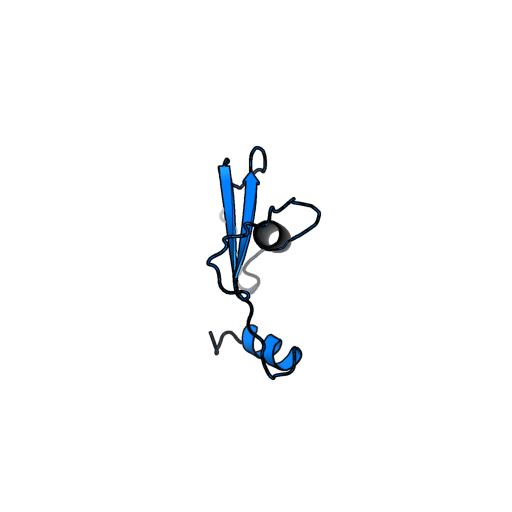A CA 1
ATOM 615 C C . MET A 1 83 ? -16.942 -11.094 6.374 1.00 91.06 83 MET A C 1
ATOM 617 O O . MET A 1 83 ? -16.166 -12.053 6.375 1.00 91.06 83 MET A O 1
ATOM 621 N N . PRO A 1 84 ? -18.277 -11.274 6.372 1.00 94.75 84 PRO A N 1
ATOM 622 C CA . PRO A 1 84 ? -18.923 -12.587 6.430 1.00 94.75 84 PRO A CA 1
ATOM 623 C C . PRO A 1 84 ? -18.970 -13.267 5.047 1.00 94.75 84 PRO A C 1
ATOM 625 O O . PRO A 1 84 ? -20.005 -13.765 4.611 1.00 94.75 84 PRO A O 1
ATOM 628 N N . VAL A 1 85 ? -17.856 -13.263 4.313 1.00 96.00 85 VAL A N 1
ATOM 629 C CA . VAL A 1 85 ? -17.725 -13.902 2.993 1.00 96.00 85 VAL A CA 1
ATOM 630 C C . VAL A 1 85 ? -16.425 -14.694 2.905 1.00 96.00 85 VAL A C 1
ATOM 632 O O . VAL A 1 85 ? -15.483 -14.469 3.663 1.00 96.00 85 VAL A O 1
ATOM 635 N N . SER A 1 86 ? -16.348 -15.634 1.960 1.00 96.25 86 SER A N 1
ATOM 636 C CA . SER A 1 86 ? -15.112 -16.386 1.743 1.00 96.25 86 SER A CA 1
ATOM 637 C C . SER A 1 86 ? -13.996 -15.481 1.208 1.00 96.25 86 SER A C 1
ATOM 639 O O . SER A 1 86 ? -14.231 -14.563 0.418 1.00 96.25 86 SER A O 1
ATOM 641 N N . ARG A 1 87 ? -12.751 -15.790 1.594 1.00 94.56 87 ARG A N 1
ATOM 642 C CA . ARG A 1 87 ? -11.548 -15.082 1.118 1.00 94.56 87 ARG A CA 1
ATOM 643 C C . ARG A 1 87 ? -11.462 -15.040 -0.408 1.00 94.56 87 ARG A C 1
ATOM 645 O O . ARG A 1 87 ? -11.087 -14.017 -0.962 1.00 94.56 87 ARG A O 1
ATOM 652 N N . GLN A 1 88 ? -11.843 -16.132 -1.074 1.00 96.12 88 GLN A N 1
ATOM 653 C CA . GLN A 1 88 ? -11.841 -16.219 -2.533 1.00 96.12 88 GLN A CA 1
ATOM 654 C C . GLN A 1 88 ? -12.841 -15.245 -3.159 1.00 96.12 88 GLN A C 1
ATOM 656 O O . GLN A 1 88 ? -12.461 -14.476 -4.031 1.00 96.12 88 GLN A O 1
ATOM 661 N N . ARG A 1 89 ? -14.083 -15.200 -2.657 1.00 95.38 89 ARG A N 1
ATOM 662 C CA . ARG A 1 89 ? -15.106 -14.277 -3.166 1.00 95.38 89 ARG A CA 1
ATOM 663 C C . ARG A 1 89 ? -14.697 -12.817 -2.982 1.00 95.38 89 ARG A C 1
ATOM 665 O O . ARG A 1 89 ? -14.900 -12.015 -3.886 1.00 95.38 89 ARG A O 1
ATOM 672 N N . LEU A 1 90 ? -14.112 -12.480 -1.831 1.00 94.69 90 LEU A N 1
ATOM 673 C CA . LEU A 1 90 ? -13.593 -11.135 -1.579 1.00 94.69 90 LEU A CA 1
ATOM 674 C C . LEU A 1 90 ? -12.420 -10.798 -2.510 1.00 94.69 90 LEU A C 1
ATOM 676 O O . LEU A 1 90 ? -12.367 -9.699 -3.048 1.00 94.69 90 LEU A O 1
ATOM 680 N N . PHE A 1 91 ? -11.493 -11.734 -2.724 1.00 94.19 91 PHE A N 1
ATOM 681 C CA . PHE A 1 91 ? -10.362 -11.533 -3.629 1.00 94.19 91 PHE A CA 1
ATOM 682 C C . PHE A 1 91 ? -10.807 -11.346 -5.085 1.00 94.19 91 PHE A C 1
ATOM 684 O O . PHE A 1 91 ? -10.323 -10.437 -5.758 1.00 94.19 91 PHE A O 1
ATOM 691 N N . ASP A 1 92 ? -11.748 -12.165 -5.554 1.00 95.19 92 ASP A N 1
ATOM 692 C CA . ASP A 1 92 ? -12.314 -12.047 -6.897 1.00 95.19 92 ASP A CA 1
ATOM 693 C C . ASP A 1 92 ? -13.040 -10.709 -7.074 1.00 95.19 92 ASP A C 1
ATOM 695 O O . ASP A 1 92 ? -12.809 -10.031 -8.071 1.00 95.19 92 ASP A O 1
ATOM 699 N N . PHE A 1 93 ? -13.813 -10.279 -6.070 1.00 94.50 93 PHE A N 1
ATOM 700 C CA . PHE A 1 93 ? -14.431 -8.952 -6.041 1.00 94.50 93 PHE A CA 1
ATOM 701 C C . PHE A 1 93 ? -13.393 -7.821 -6.129 1.00 94.50 93 PHE A C 1
ATOM 703 O O . PHE A 1 93 ? -13.525 -6.931 -6.959 1.00 94.50 93 PHE A O 1
ATOM 710 N N . LEU A 1 94 ? -12.328 -7.861 -5.318 1.00 92.69 94 LEU A N 1
ATOM 711 C CA . LEU A 1 94 ? -11.296 -6.814 -5.293 1.00 92.69 94 LEU A CA 1
ATOM 712 C C . LEU A 1 94 ? -10.485 -6.717 -6.590 1.00 92.69 94 LEU A C 1
ATOM 714 O O . LEU A 1 94 ? -9.880 -5.672 -6.845 1.00 92.69 94 LEU A O 1
ATOM 718 N N . ARG A 1 95 ? -10.407 -7.803 -7.364 1.00 93.50 95 ARG A N 1
ATOM 719 C CA . ARG A 1 95 ? -9.672 -7.877 -8.632 1.00 93.50 95 ARG A CA 1
ATOM 720 C C . ARG A 1 95 ? -10.527 -7.485 -9.838 1.00 93.50 95 ARG A C 1
ATOM 722 O O . ARG A 1 95 ? -9.955 -7.172 -10.878 1.00 93.50 95 ARG A O 1
ATOM 729 N N . ASP A 1 96 ? -11.851 -7.509 -9.719 1.00 95.06 96 ASP A N 1
ATOM 730 C CA . ASP A 1 96 ? -12.742 -7.101 -10.800 1.00 95.06 96 ASP A CA 1
ATOM 731 C C . ASP A 1 96 ? -12.725 -5.574 -10.963 1.00 95.06 96 ASP A C 1
ATOM 733 O O . ASP A 1 96 ? -13.288 -4.827 -10.164 1.00 95.06 96 ASP A O 1
ATOM 737 N N . GLU A 1 97 ? -12.063 -5.102 -12.019 1.00 91.94 97 GLU A N 1
ATOM 738 C CA . GLU A 1 97 ? -11.961 -3.675 -12.337 1.00 91.94 97 GLU A CA 1
ATOM 739 C C . GLU A 1 97 ? -13.314 -3.037 -12.673 1.00 91.94 97 GLU A C 1
ATOM 741 O O . GLU A 1 97 ? -13.450 -1.825 -12.567 1.00 91.94 97 GLU A O 1
ATOM 746 N N . ARG A 1 98 ? -14.330 -3.827 -13.043 1.00 93.94 98 ARG A N 1
ATOM 747 C CA . ARG A 1 98 ? -15.678 -3.313 -13.340 1.00 93.94 98 ARG A CA 1
ATOM 748 C C . ARG A 1 98 ? -16.459 -2.930 -12.088 1.00 93.94 98 ARG A C 1
ATOM 750 O O . ARG A 1 98 ? -17.491 -2.276 -12.197 1.00 93.94 98 ARG A O 1
ATOM 757 N N . LEU A 1 99 ? -15.999 -3.392 -10.928 1.00 87.00 99 LEU A N 1
ATOM 758 C CA . LEU A 1 99 ? -16.605 -3.140 -9.623 1.00 87.00 99 LEU A CA 1
ATOM 759 C C . LEU A 1 99 ? -15.845 -2.060 -8.832 1.00 87.00 99 LEU A C 1
ATOM 761 O O . LEU A 1 99 ? -16.143 -1.865 -7.653 1.00 87.00 99 LEU A O 1
ATOM 765 N N . ARG A 1 100 ? -14.863 -1.394 -9.461 1.00 66.69 100 ARG A N 1
ATOM 766 C CA . ARG A 1 100 ? -14.056 -0.308 -8.887 1.00 66.69 100 ARG A CA 1
ATOM 767 C C . ARG A 1 100 ? -14.501 1.069 -9.354 1.00 66.69 100 ARG A C 1
ATOM 769 O O . ARG A 1 100 ? -14.926 1.195 -10.521 1.00 66.69 100 ARG A O 1
#

Foldseek 3Di:
DDDDDDDDDPPPDDPVRVVVVVVVVVVVVVVVCLLAPPDPVFDWAWDDDVPDDPQKTKTKGADDDDPPDDGGIRIYMDGDDDDPDDPVVVVVCVPPPVND

Organism: NCBI:txid97028

Radius of gyration: 21.21 Å; Cα contacts (8 Å, |Δi|>4): 67; chains: 1; bounding box: 38×28×70 Å

Mean predicted aligned error: 10.73 Å

Solvent-accessible surface area (backbone atoms only — not comparable to full-atom values): 6593 Å² total; per-residue (Å²): 137,84,82,80,81,79,86,87,71,98,58,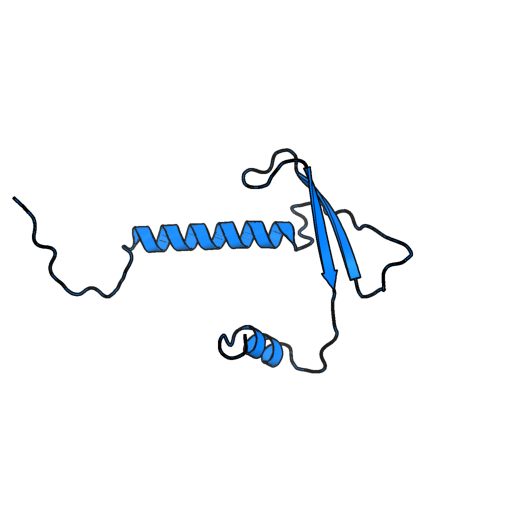100,53,55,76,68,48,50,53,52,50,52,55,48,54,51,51,54,49,51,52,51,47,61,65,71,45,91,42,93,89,47,80,63,47,76,58,85,58,98,82,61,60,94,54,54,50,38,33,36,34,79,40,78,82,58,88,95,56,78,68,43,80,48,77,37,78,50,72,69,80,90,70,102,65,56,71,65,60,54,50,54,52,75,66,38,70,88,78,104

InterPro domains:
  IPR042160 Class IV homeodomain-leucine zipper [PTHR45654] (1-100)
  IPR057993 HD-Zip IV, C-terminal domain [PF25797] (14-100)

Sequence (100 aa):
MSSSISSDDHTALSQAGRRSMLKLAQRMTNNFCSGVCASSARKWDSLQMGTLSDDMRVMTRKNVDDPGEPPGIVLSAATSVWMPVSRQRLFDFLRDERLR

pLDDT: mean 79.96, std 14.82, range [35.0, 96.38]